Protein AF-A0A7X6FQ88-F1 (afdb_monomer_lite)

Organism: NCBI:txid94626

Sequence (120 aa):
MSERNHPSPVRFLLIPVLGDIKEERFTVARATVVPRAKLLEHVRTFFDEPIERVNVLYGHEYRDMFVGETSSINGRHIRNVRATDIYRNNALSNGWEASESNLPYICGPAVLFPDYQVWK

Radius of gyration: 14.79 Å; chains: 1; bounding box: 40×35×39 Å

Foldseek 3Di:
DDFDWAAPFQWKWKQFLDDDIDIDTDDDPPDRTDTLVNVVVVVCVQFPADWDWDWFQAPNDIWIKIADAAADDPRHQRFSPVVLVRRLCRCVVVVVDPDSVPDDTGRGIMMIRRPDHSPD

Structure (mmCIF, N/CA/C/O backbone):
data_AF-A0A7X6FQ88-F1
#
_entry.id   AF-A0A7X6FQ88-F1
#
loop_
_atom_site.group_PDB
_atom_site.id
_atom_site.type_symbol
_atom_site.label_atom_id
_atom_site.label_alt_id
_atom_site.label_comp_id
_atom_site.label_asym_id
_atom_site.label_entity_id
_atom_site.label_seq_id
_atom_site.pdbx_PDB_ins_code
_atom_site.Cartn_x
_atom_site.Cartn_y
_atom_site.Cartn_z
_atom_site.occupancy
_atom_site.B_iso_or_equiv
_atom_site.auth_seq_id
_atom_site.auth_comp_id
_atom_site.auth_asym_id
_atom_site.auth_atom_id
_atom_site.pdbx_PDB_model_num
ATOM 1 N N . MET A 1 1 ? -4.110 21.292 11.443 1.00 43.47 1 MET A N 1
ATOM 2 C CA . MET A 1 1 ? -4.373 20.206 10.471 1.00 43.47 1 MET A CA 1
ATOM 3 C C . MET A 1 1 ? -5.569 19.420 10.976 1.00 43.47 1 MET A C 1
ATOM 5 O O . MET A 1 1 ? -5.479 18.900 12.076 1.00 43.47 1 MET A O 1
ATOM 9 N N . SER A 1 2 ? -6.683 19.390 10.240 1.00 48.19 2 SER A N 1
ATOM 10 C CA . SER A 1 2 ? -7.889 18.665 10.668 1.00 48.19 2 SER A CA 1
ATOM 11 C C . SER A 1 2 ? -7.597 17.160 10.771 1.00 48.19 2 SER A C 1
ATOM 13 O O . SER A 1 2 ? -6.993 16.584 9.855 1.00 48.19 2 SER A O 1
ATOM 15 N N . GLU A 1 3 ? -7.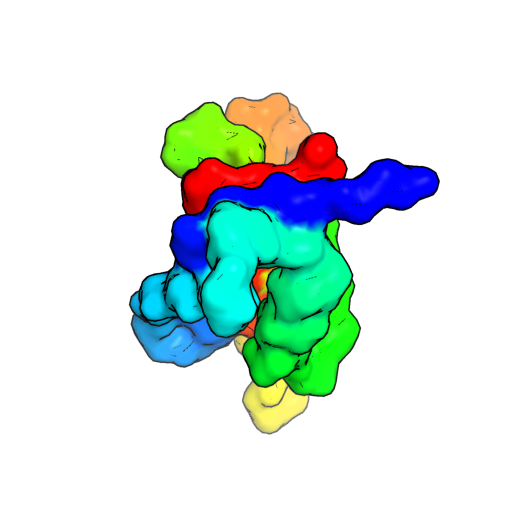962 16.529 11.889 1.00 61.00 3 GLU A N 1
ATOM 16 C CA . GLU A 1 3 ? -7.968 15.070 12.004 1.00 61.00 3 GLU A CA 1
ATOM 17 C C . GLU A 1 3 ? -8.985 14.528 11.000 1.00 61.00 3 GLU A C 1
ATOM 19 O O . GLU A 1 3 ? -10.187 14.759 11.116 1.00 61.00 3 GLU A O 1
ATOM 24 N N . ARG A 1 4 ? -8.497 13.861 9.952 1.00 72.50 4 ARG A N 1
ATOM 25 C CA . ARG A 1 4 ? -9.381 13.221 8.981 1.00 72.50 4 ARG A CA 1
ATOM 26 C C . ARG A 1 4 ? -9.889 11.900 9.527 1.00 72.50 4 ARG A C 1
ATOM 28 O O . ARG A 1 4 ? -9.129 11.122 10.105 1.00 72.50 4 ARG A O 1
ATOM 35 N N . ASN A 1 5 ? -11.173 11.686 9.294 1.00 81.31 5 ASN A N 1
ATOM 36 C CA . ASN A 1 5 ? -11.959 10.569 9.774 1.00 81.31 5 ASN A CA 1
ATOM 37 C C . ASN A 1 5 ? -12.429 9.758 8.563 1.00 81.31 5 ASN A C 1
ATOM 39 O O . ASN A 1 5 ? -12.972 10.326 7.617 1.00 81.31 5 ASN A O 1
ATOM 43 N N . HIS A 1 6 ? -12.202 8.448 8.585 1.00 82.69 6 HIS A N 1
ATOM 44 C CA . HIS A 1 6 ? -12.581 7.532 7.506 1.00 82.69 6 HIS A CA 1
ATOM 45 C C . HIS A 1 6 ? -13.770 6.675 7.939 1.00 82.69 6 HIS A C 1
ATOM 47 O O . HIS A 1 6 ? -13.811 6.290 9.102 1.00 82.69 6 HIS A O 1
ATOM 53 N N . PRO A 1 7 ? -14.737 6.355 7.069 1.00 85.06 7 PRO A N 1
ATOM 54 C CA . PRO A 1 7 ? -15.848 5.488 7.450 1.00 85.06 7 PRO A CA 1
ATOM 55 C C . PRO A 1 7 ? -15.340 4.109 7.896 1.00 85.06 7 PRO A C 1
ATOM 57 O O . PRO A 1 7 ? -14.420 3.542 7.310 1.00 85.06 7 PRO A O 1
ATOM 60 N N . SER A 1 8 ? -15.929 3.593 8.971 1.00 85.81 8 SER A N 1
ATOM 61 C CA . SER A 1 8 ? -15.634 2.266 9.514 1.00 85.81 8 SER A CA 1
ATOM 62 C C . SER A 1 8 ? -16.528 1.209 8.841 1.00 85.81 8 SER A C 1
ATOM 64 O O . SER A 1 8 ? -17.738 1.439 8.762 1.00 85.81 8 SER A O 1
ATOM 66 N N . PRO 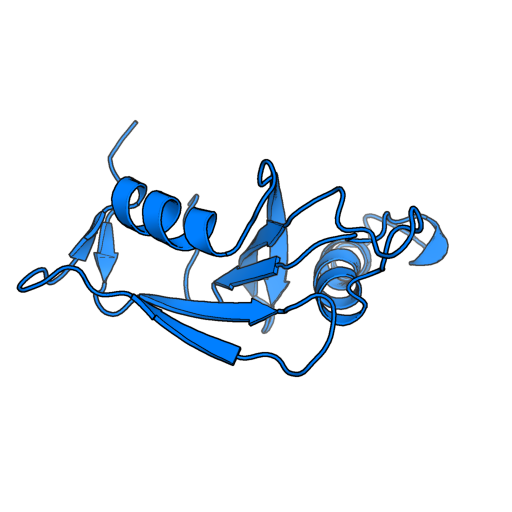A 1 9 ? -16.003 0.049 8.395 1.00 91.69 9 PRO A N 1
ATOM 67 C CA . PRO A 1 9 ? -14.592 -0.346 8.372 1.00 91.69 9 PRO A CA 1
ATOM 68 C C . PRO A 1 9 ? -13.795 0.323 7.244 1.00 91.69 9 PRO A C 1
ATOM 70 O O . PRO A 1 9 ? -14.288 0.487 6.129 1.00 91.69 9 PRO A O 1
ATOM 73 N N . VAL A 1 10 ? -12.513 0.590 7.500 1.00 93.31 10 VAL A N 1
ATOM 74 C CA . VAL A 1 10 ? -11.561 0.980 6.451 1.00 93.31 10 VAL A CA 1
ATOM 75 C C . VAL A 1 10 ? -10.946 -0.281 5.853 1.00 93.31 10 VAL A C 1
ATOM 77 O O . VAL A 1 10 ? -10.292 -1.044 6.565 1.00 93.31 10 VAL A O 1
ATOM 80 N N . ARG A 1 11 ? -11.145 -0.495 4.550 1.00 95.38 11 ARG A N 1
ATOM 81 C CA . ARG A 1 11 ? -10.527 -1.591 3.790 1.00 95.38 11 ARG A CA 1
ATOM 82 C C . ARG A 1 11 ? -9.156 -1.177 3.260 1.00 95.38 11 ARG A C 1
ATOM 84 O O . ARG A 1 11 ? -9.001 -0.063 2.756 1.00 95.38 11 ARG A O 1
ATOM 91 N N . PHE A 1 12 ? -8.189 -2.085 3.325 1.00 96.88 12 PHE A N 1
ATOM 92 C CA . PHE A 1 12 ? -6.892 -1.941 2.664 1.00 96.88 12 PHE A CA 1
ATOM 93 C C . PHE A 1 12 ? -6.355 -3.295 2.192 1.00 96.88 12 PHE A C 1
ATOM 95 O O . PHE A 1 12 ? -6.803 -4.353 2.630 1.00 96.88 12 PHE A O 1
ATOM 102 N N . LEU A 1 13 ? -5.413 -3.248 1.254 1.00 97.69 13 LEU A N 1
ATOM 103 C CA . LEU A 1 13 ? -4.724 -4.414 0.717 1.00 97.69 13 LEU A CA 1
ATOM 104 C C . LEU A 1 13 ? -3.303 -4.442 1.273 1.00 97.69 13 LEU A C 1
ATOM 106 O O . LEU A 1 13 ? -2.518 -3.535 0.997 1.00 97.69 13 LEU A O 1
ATOM 110 N N . LEU A 1 14 ? -2.978 -5.482 2.035 1.00 97.38 14 LEU A N 1
ATOM 111 C CA . LEU A 1 14 ? -1.616 -5.792 2.443 1.00 97.38 14 LEU A CA 1
ATOM 112 C C . LEU A 1 14 ? -0.939 -6.576 1.319 1.00 97.38 14 LEU A C 1
ATOM 114 O O . LEU A 1 14 ? -1.344 -7.684 0.968 1.00 97.38 14 LEU A O 1
ATOM 118 N N . ILE A 1 15 ? 0.107 -5.989 0.759 1.00 96.88 15 ILE A N 1
ATOM 119 C CA . ILE A 1 15 ? 0.914 -6.543 -0.319 1.00 96.88 15 ILE A CA 1
ATOM 120 C C . ILE A 1 15 ? 2.247 -6.957 0.309 1.00 96.88 15 ILE A C 1
ATOM 122 O O . ILE A 1 15 ? 3.160 -6.131 0.394 1.00 96.88 15 ILE A O 1
ATOM 126 N N . PRO A 1 16 ? 2.378 -8.199 0.805 1.00 93.88 16 PRO A N 1
ATOM 127 C CA . PRO A 1 16 ? 3.635 -8.643 1.382 1.00 93.88 16 PRO A CA 1
ATOM 128 C C . PRO A 1 16 ? 4.707 -8.737 0.294 1.00 93.88 16 PRO A C 1
ATOM 130 O O . PRO A 1 16 ? 4.405 -8.894 -0.890 1.00 93.88 16 PRO A O 1
ATOM 133 N N . VAL A 1 17 ? 5.973 -8.689 0.707 1.00 91.75 17 VAL A N 1
ATOM 134 C CA . VAL A 1 17 ? 7.112 -8.869 -0.204 1.00 91.75 17 VAL A CA 1
ATOM 135 C C . VAL A 1 17 ? 7.051 -10.232 -0.907 1.00 91.75 17 VAL A C 1
ATOM 137 O O . VAL A 1 17 ? 7.325 -10.330 -2.100 1.00 91.75 17 VAL A O 1
ATOM 140 N N . LEU A 1 18 ? 6.662 -11.277 -0.167 1.00 89.31 18 LEU A N 1
ATOM 141 C CA . LEU A 1 18 ? 6.467 -12.644 -0.649 1.00 89.31 18 LEU A CA 1
ATOM 142 C C . LEU A 1 18 ? 5.112 -13.184 -0.173 1.00 89.31 18 LEU A C 1
ATOM 144 O O . LEU A 1 18 ? 4.674 -12.887 0.937 1.00 89.31 18 LEU A O 1
ATOM 148 N N . GLY A 1 19 ? 4.482 -14.027 -0.991 1.00 90.75 19 GLY A N 1
ATOM 149 C CA . GLY A 1 19 ? 3.146 -14.577 -0.730 1.00 90.75 19 GLY A CA 1
ATOM 150 C C . GLY A 1 19 ? 2.044 -13.771 -1.410 1.00 90.75 19 GLY A C 1
ATOM 151 O O . GLY A 1 19 ? 2.327 -12.946 -2.274 1.00 90.75 19 GLY A O 1
ATOM 152 N N . ASP A 1 20 ? 0.788 -14.028 -1.063 1.00 95.38 20 ASP A N 1
ATOM 153 C CA . ASP A 1 20 ? -0.368 -13.419 -1.730 1.00 95.38 20 ASP A CA 1
ATOM 154 C C . ASP A 1 20 ? -0.804 -12.100 -1.094 1.00 95.38 20 ASP A C 1
ATOM 156 O O . ASP A 1 20 ? -0.584 -11.858 0.095 1.00 95.38 20 ASP A O 1
ATOM 160 N N . ILE A 1 21 ? -1.440 -11.248 -1.905 1.00 96.62 21 ILE A N 1
ATOM 161 C CA . ILE A 1 21 ? -2.102 -10.037 -1.412 1.00 96.62 21 ILE A CA 1
ATOM 162 C C . ILE A 1 21 ? -3.211 -10.461 -0.453 1.00 96.62 21 ILE A C 1
ATOM 164 O O . ILE A 1 21 ? -4.030 -11.320 -0.780 1.00 96.62 21 ILE A O 1
ATOM 168 N N . LYS A 1 22 ? -3.251 -9.825 0.715 1.00 97.44 22 LYS A N 1
ATOM 169 C CA . LYS A 1 22 ? -4.290 -10.038 1.719 1.00 97.44 22 LYS A CA 1
ATOM 170 C C . LYS A 1 22 ? -5.175 -8.811 1.799 1.00 97.44 22 LYS A C 1
ATOM 172 O O . LYS A 1 22 ? -4.689 -7.683 1.819 1.00 97.44 22 LYS A O 1
ATOM 177 N N . GLU A 1 23 ? -6.477 -9.037 1.846 1.00 97.44 23 GLU A N 1
ATOM 178 C CA . GLU A 1 23 ? -7.421 -7.982 2.181 1.00 97.44 23 GLU A CA 1
ATOM 179 C C . GLU A 1 23 ? -7.573 -7.903 3.697 1.00 97.44 23 GLU A C 1
ATOM 181 O O . GLU A 1 23 ? -7.833 -8.909 4.353 1.00 97.44 23 GLU A O 1
ATOM 186 N N . GLU A 1 24 ? -7.456 -6.694 4.228 1.00 96.44 24 GLU A N 1
ATOM 187 C CA . GLU A 1 24 ? -7.593 -6.395 5.646 1.00 96.44 24 GLU A CA 1
ATOM 188 C C . GLU A 1 24 ? -8.662 -5.317 5.850 1.00 96.44 24 GLU A C 1
ATOM 190 O O . GLU A 1 24 ? -8.945 -4.484 4.975 1.00 96.44 24 GLU A O 1
ATOM 195 N N . ARG A 1 25 ? -9.284 -5.333 7.030 1.00 94.94 25 ARG A N 1
ATOM 196 C CA . ARG A 1 25 ? -10.283 -4.340 7.432 1.00 94.94 25 ARG A CA 1
ATOM 197 C C . ARG A 1 25 ? -9.998 -3.868 8.843 1.00 94.94 25 ARG A C 1
ATOM 199 O O . ARG A 1 25 ? -9.908 -4.678 9.760 1.00 94.94 25 ARG A O 1
ATOM 206 N N . PHE A 1 26 ? -9.938 -2.555 9.024 1.00 93.94 26 PHE A N 1
ATOM 207 C CA . PHE A 1 26 ? -9.729 -1.950 10.332 1.00 93.94 26 PHE A CA 1
ATOM 208 C C . PHE A 1 26 ? -10.954 -1.166 10.794 1.00 93.94 26 PHE A C 1
ATOM 210 O O . PHE A 1 26 ? -11.522 -0.349 10.065 1.00 93.94 26 PHE A O 1
ATOM 217 N N . THR A 1 27 ? -11.341 -1.412 12.042 1.00 92.25 27 THR A N 1
ATOM 218 C CA . THR A 1 27 ? -12.455 -0.757 12.731 1.00 92.25 27 THR A CA 1
ATOM 219 C C . THR A 1 27 ? -11.997 -0.293 14.101 1.00 92.25 27 THR A C 1
ATOM 221 O O . THR A 1 27 ? -11.293 -1.026 14.795 1.00 92.25 27 THR A O 1
ATOM 224 N N . VAL A 1 28 ? -12.482 0.862 14.548 1.00 87.50 28 VAL A N 1
ATOM 225 C CA . VAL A 1 28 ? -12.406 1.251 15.961 1.00 87.50 28 VAL A CA 1
ATOM 226 C C . VAL A 1 28 ? -13.740 0.900 16.616 1.00 87.50 28 VAL A C 1
ATOM 228 O O . VAL A 1 28 ? -14.802 1.220 16.078 1.00 87.50 28 VAL A O 1
ATOM 231 N N . ALA A 1 29 ? -13.699 0.194 17.749 1.00 83.50 29 ALA A N 1
ATOM 232 C CA . ALA A 1 29 ? -14.895 -0.328 18.404 1.00 83.50 29 ALA A CA 1
ATOM 233 C C . ALA A 1 29 ? -15.929 0.778 18.660 1.00 83.50 29 ALA A C 1
ATOM 235 O O . ALA A 1 29 ? -15.613 1.808 19.252 1.00 83.50 29 ALA A O 1
ATOM 236 N N . ARG A 1 30 ? -17.176 0.535 18.229 1.00 78.50 30 ARG A N 1
ATOM 237 C CA . ARG A 1 30 ? -18.319 1.463 18.353 1.00 78.50 30 ARG A CA 1
ATOM 238 C C . ARG A 1 30 ? -18.135 2.809 17.638 1.00 78.50 30 ARG A C 1
ATOM 240 O O . ARG A 1 30 ? -18.944 3.708 17.845 1.00 78.50 30 ARG A O 1
ATOM 247 N N . ALA A 1 31 ? -17.118 2.950 16.788 1.00 81.25 31 ALA A N 1
ATOM 248 C CA . ALA A 1 31 ? -16.897 4.158 16.013 1.00 81.25 31 ALA A CA 1
ATOM 249 C C . ALA A 1 31 ? -17.440 3.991 14.588 1.00 81.25 31 ALA A C 1
ATOM 251 O O . ALA A 1 31 ? -17.114 3.034 13.884 1.00 81.25 31 ALA A O 1
ATOM 252 N N . THR A 1 32 ? -18.247 4.956 14.153 1.00 84.94 32 THR A N 1
ATOM 253 C CA . THR A 1 32 ? -18.681 5.094 12.753 1.00 84.94 32 THR A CA 1
ATOM 254 C C . THR A 1 32 ? -17.565 5.637 11.864 1.00 84.94 32 THR A C 1
ATOM 256 O O . THR A 1 32 ? -17.598 5.465 10.647 1.00 84.94 32 THR A O 1
ATOM 259 N N . VAL A 1 33 ? -16.555 6.253 12.482 1.00 88.31 33 VAL A N 1
ATOM 260 C CA . VAL A 1 33 ? -15.372 6.783 11.821 1.00 88.31 33 VAL A CA 1
ATOM 261 C C . VAL A 1 33 ? -14.084 6.330 12.503 1.00 88.31 33 VAL A C 1
ATOM 263 O O . VAL A 1 33 ? -14.000 6.240 13.724 1.00 88.31 33 VAL A O 1
ATOM 266 N N . VAL A 1 34 ? -13.060 6.077 11.701 1.00 88.50 34 VAL A N 1
ATOM 267 C CA . VAL A 1 34 ? -11.705 5.745 12.117 1.00 88.50 34 VAL A CA 1
ATOM 268 C C . VAL A 1 34 ? -10.834 6.998 11.995 1.00 88.50 34 VAL A C 1
ATOM 270 O O . VAL A 1 34 ? -10.655 7.501 10.880 1.00 88.50 34 VAL A O 1
ATOM 273 N N . PRO A 1 35 ? -10.252 7.496 13.101 1.00 90.00 35 PRO A N 1
ATOM 274 C CA . PRO A 1 35 ? -9.285 8.584 13.041 1.00 90.00 35 PRO A CA 1
ATOM 275 C C . PRO A 1 35 ? -8.044 8.172 12.248 1.00 90.00 35 PRO A C 1
ATOM 277 O O . PRO A 1 35 ? -7.487 7.094 12.482 1.00 90.00 35 PRO A O 1
ATOM 280 N N . ARG A 1 36 ? -7.543 9.051 11.369 1.00 90.06 36 ARG A N 1
ATOM 281 C CA . ARG A 1 36 ? -6.315 8.807 10.588 1.00 90.06 36 ARG A CA 1
ATOM 282 C C . ARG A 1 36 ? -5.145 8.363 11.467 1.00 90.06 36 ARG A C 1
ATOM 284 O O . ARG A 1 36 ? -4.419 7.457 11.085 1.00 90.06 36 ARG A O 1
ATOM 291 N N . ALA A 1 37 ? -4.969 8.962 12.646 1.00 90.38 37 ALA A N 1
ATOM 292 C CA . ALA A 1 37 ? -3.887 8.594 13.561 1.00 90.38 37 ALA A CA 1
ATOM 293 C C . ALA A 1 37 ? -3.960 7.119 13.991 1.00 90.38 37 ALA A C 1
ATOM 295 O O . ALA A 1 37 ? -2.944 6.432 13.964 1.00 90.38 37 ALA A O 1
ATOM 296 N N . LYS A 1 38 ? -5.162 6.618 14.306 1.00 92.38 38 LYS A N 1
ATOM 297 C CA . LYS A 1 38 ? -5.388 5.212 14.669 1.00 92.38 38 LYS A CA 1
ATOM 298 C C . LYS A 1 38 ? -5.235 4.272 13.485 1.00 92.38 38 LYS A C 1
ATOM 300 O O . LYS A 1 38 ? -4.658 3.202 13.639 1.00 92.38 38 LYS A O 1
ATOM 305 N N . LEU A 1 39 ? -5.691 4.689 12.305 1.00 92.50 39 LEU A N 1
ATOM 306 C CA . LEU A 1 39 ? -5.449 3.934 11.081 1.00 92.50 39 LEU A CA 1
ATOM 307 C C . LEU A 1 39 ? -3.945 3.793 10.809 1.00 92.50 39 LEU A C 1
ATOM 309 O O . LEU A 1 39 ? -3.482 2.691 10.556 1.00 92.50 39 LEU A O 1
ATOM 313 N N . LEU A 1 40 ? -3.174 4.878 10.911 1.00 92.69 40 LEU A N 1
ATOM 314 C CA . LEU A 1 40 ? -1.726 4.849 10.684 1.00 92.69 40 LEU A CA 1
ATOM 315 C C . LEU A 1 40 ? -0.966 4.089 11.774 1.00 92.69 40 LEU A C 1
ATOM 317 O O . LEU A 1 40 ? 0.020 3.430 11.465 1.00 92.69 40 LEU A O 1
ATOM 321 N N . GLU A 1 41 ? -1.413 4.157 13.031 1.00 94.12 41 GLU A N 1
ATOM 322 C CA . GLU A 1 41 ? -0.893 3.318 14.118 1.00 94.12 41 GLU A CA 1
ATOM 323 C C . GLU A 1 41 ? -1.062 1.832 13.783 1.00 94.12 41 GLU A C 1
ATOM 325 O O . GLU A 1 41 ? -0.106 1.074 13.902 1.00 94.12 41 GLU A O 1
ATOM 330 N N . HIS A 1 42 ? -2.236 1.438 13.279 1.00 94.62 42 HIS A N 1
ATOM 331 C CA . HIS A 1 42 ? -2.486 0.068 12.842 1.00 94.62 42 HIS A CA 1
ATOM 332 C C . HIS A 1 42 ? -1.689 -0.311 11.586 1.00 94.62 42 HIS A C 1
ATOM 334 O O . HIS A 1 42 ? -1.056 -1.355 11.562 1.00 94.62 42 HIS A O 1
ATOM 340 N N . VAL A 1 43 ? -1.645 0.541 10.557 1.00 94.50 43 VAL A N 1
ATOM 341 C CA . VAL A 1 43 ? -0.864 0.278 9.333 1.00 94.50 43 VAL A CA 1
ATOM 342 C C . VAL A 1 43 ? 0.603 0.022 9.666 1.00 94.50 43 VAL A C 1
ATOM 344 O O . VAL A 1 43 ? 1.191 -0.911 9.132 1.00 94.50 43 VAL A O 1
ATOM 347 N N . ARG A 1 44 ? 1.185 0.798 10.587 1.00 94.81 44 ARG A N 1
ATOM 348 C CA . ARG A 1 44 ? 2.579 0.625 11.017 1.00 94.81 44 ARG A CA 1
ATOM 349 C C . ARG A 1 44 ? 2.871 -0.746 11.620 1.00 94.81 44 ARG A C 1
ATOM 351 O O . ARG A 1 44 ? 4.022 -1.149 11.580 1.00 94.81 44 ARG A O 1
ATOM 358 N N . THR A 1 45 ? 1.883 -1.491 12.123 1.00 94.62 45 THR A N 1
ATOM 359 C CA . THR A 1 45 ? 2.139 -2.837 12.669 1.00 94.62 45 THR A CA 1
ATOM 360 C C . THR A 1 45 ? 2.505 -3.865 11.598 1.00 94.62 45 THR A C 1
ATOM 362 O O . THR A 1 45 ? 2.951 -4.955 11.941 1.00 94.62 45 THR A O 1
ATOM 365 N N . PHE A 1 46 ? 2.311 -3.548 10.313 1.00 92.88 46 PHE A N 1
ATOM 366 C CA . PHE A 1 46 ? 2.699 -4.411 9.190 1.00 92.88 46 PHE A CA 1
ATOM 367 C C . PHE A 1 46 ? 4.129 -4.174 8.689 1.00 92.88 46 PHE A C 1
ATOM 369 O O . PHE A 1 46 ? 4.553 -4.843 7.749 1.00 92.88 46 PHE A O 1
ATOM 376 N N . PHE A 1 47 ? 4.851 -3.228 9.289 1.00 91.25 47 PHE A N 1
ATOM 377 C CA . PHE A 1 47 ? 6.191 -2.831 8.879 1.00 91.25 47 PHE A CA 1
ATOM 378 C C . PHE A 1 47 ? 7.117 -2.910 10.093 1.00 91.25 47 PHE A C 1
ATOM 380 O O . PHE A 1 47 ? 6.768 -2.474 11.189 1.00 91.25 47 PHE A O 1
ATOM 387 N N . ASP A 1 48 ? 8.307 -3.454 9.895 1.00 87.94 48 ASP A N 1
ATOM 388 C CA . ASP A 1 48 ? 9.415 -3.460 10.855 1.00 87.94 48 ASP A CA 1
ATOM 389 C C . ASP A 1 48 ? 10.378 -2.277 10.632 1.00 87.94 48 ASP A C 1
ATOM 391 O O . ASP A 1 48 ? 11.444 -2.189 11.241 1.00 87.94 48 ASP A O 1
ATOM 395 N N . GLU A 1 49 ? 9.968 -1.335 9.784 1.00 83.56 49 GLU A N 1
ATOM 396 C CA . GLU A 1 49 ? 10.765 -0.240 9.252 1.00 83.56 49 GLU A CA 1
ATOM 397 C C . GLU A 1 49 ? 9.947 1.061 9.139 1.00 83.56 49 GLU A C 1
ATOM 399 O O . GLU A 1 49 ? 8.710 1.034 9.206 1.00 83.56 49 GLU A O 1
ATOM 404 N N . PRO A 1 50 ? 10.604 2.229 8.986 1.00 87.62 50 PRO A N 1
ATOM 405 C CA . PRO A 1 50 ? 9.909 3.457 8.625 1.00 87.62 50 PRO A CA 1
ATOM 406 C C . PRO A 1 50 ? 9.091 3.273 7.344 1.00 87.62 50 PRO A C 1
ATOM 408 O O . PRO A 1 50 ? 9.529 2.615 6.405 1.00 87.62 50 PRO A O 1
ATOM 411 N N . ILE A 1 51 ? 7.906 3.882 7.317 1.00 91.56 51 ILE A N 1
ATOM 412 C CA . ILE A 1 51 ? 7.009 3.821 6.162 1.00 91.56 51 ILE A CA 1
ATOM 413 C C . ILE A 1 51 ? 7.019 5.142 5.401 1.00 91.56 51 ILE A C 1
ATOM 415 O O . ILE A 1 51 ? 6.889 6.212 6.004 1.00 91.56 51 ILE A O 1
ATOM 419 N N . GLU A 1 52 ? 7.084 5.060 4.078 1.00 92.06 52 GLU A N 1
ATOM 420 C CA . GLU A 1 52 ? 6.852 6.186 3.177 1.00 92.06 52 GLU A CA 1
ATOM 421 C C . GLU A 1 52 ? 5.422 6.124 2.629 1.00 92.06 52 GLU A C 1
ATOM 423 O O . GLU A 1 52 ? 4.855 5.049 2.429 1.00 92.06 52 GLU A O 1
ATOM 428 N N . ARG A 1 53 ? 4.816 7.286 2.378 1.00 93.19 53 ARG A N 1
ATOM 429 C CA . ARG A 1 53 ? 3.550 7.393 1.649 1.00 93.19 53 ARG A CA 1
ATOM 430 C C . ARG A 1 53 ? 3.823 7.809 0.210 1.00 93.19 53 ARG A C 1
ATOM 432 O O . ARG A 1 53 ? 4.295 8.920 -0.023 1.00 93.19 53 ARG A O 1
ATOM 439 N N . VAL A 1 54 ? 3.370 7.000 -0.739 1.00 92.06 54 VAL A N 1
ATOM 440 C CA . VAL A 1 54 ? 3.432 7.292 -2.173 1.00 92.06 54 VAL A CA 1
ATOM 441 C C . VAL A 1 54 ? 2.030 7.434 -2.773 1.00 92.06 54 VAL A C 1
ATOM 443 O O . VAL A 1 54 ? 1.078 6.765 -2.363 1.00 92.06 54 VAL A O 1
ATOM 446 N N . ASN A 1 55 ? 1.895 8.326 -3.758 1.00 91.50 55 ASN A N 1
ATOM 447 C CA . ASN A 1 55 ? 0.683 8.430 -4.571 1.00 91.50 55 ASN A CA 1
ATOM 448 C C . ASN A 1 55 ? 0.749 7.392 -5.694 1.00 91.50 55 ASN A C 1
ATOM 450 O O . ASN A 1 55 ? 1.747 7.335 -6.415 1.00 91.50 55 ASN A O 1
ATOM 454 N N . VAL A 1 56 ? -0.323 6.625 -5.881 1.00 93.62 56 VAL A N 1
ATOM 455 C CA . VAL A 1 56 ? -0.424 5.624 -6.951 1.00 93.62 56 VAL A CA 1
ATOM 456 C C . VAL A 1 56 ? -1.732 5.756 -7.720 1.00 93.62 56 VAL A C 1
ATOM 458 O O . VAL A 1 56 ? -2.688 6.356 -7.228 1.00 93.62 56 VAL A O 1
ATOM 461 N N . LEU A 1 57 ? -1.778 5.173 -8.916 1.00 91.62 57 LEU A N 1
ATOM 462 C CA . LEU A 1 57 ? -2.987 5.064 -9.723 1.00 91.62 57 LEU A CA 1
ATOM 463 C C . LEU A 1 57 ? -3.519 3.634 -9.607 1.00 91.62 57 LEU A C 1
ATOM 465 O O . LEU A 1 57 ? -2.884 2.694 -10.086 1.00 91.62 57 LEU A O 1
ATOM 469 N N . TYR A 1 58 ? -4.678 3.471 -8.973 1.00 91.75 58 TYR A N 1
ATOM 470 C CA . TYR A 1 58 ? -5.310 2.171 -8.763 1.00 91.75 58 TYR A CA 1
ATOM 471 C C . TYR A 1 58 ? -6.790 2.241 -9.135 1.00 91.75 58 TYR A C 1
ATOM 473 O O . TYR A 1 58 ? -7.515 3.106 -8.649 1.00 91.75 58 TYR A O 1
ATOM 481 N N . GLY A 1 59 ? -7.240 1.356 -10.031 1.00 87.62 59 GLY A N 1
ATOM 482 C CA . GLY A 1 59 ? -8.613 1.396 -10.549 1.00 87.62 59 GLY A CA 1
ATOM 483 C C . GLY A 1 59 ? -8.966 2.721 -11.239 1.00 87.62 59 GLY A C 1
ATOM 484 O O . GLY A 1 59 ? -10.087 3.192 -11.099 1.00 87.62 59 GLY A O 1
ATOM 485 N N . HIS A 1 60 ? -8.004 3.334 -11.942 1.00 87.31 60 HIS A N 1
ATOM 486 C CA . HIS A 1 60 ? -8.108 4.656 -12.588 1.00 87.31 60 HIS A CA 1
ATOM 487 C C . HIS A 1 60 ? -8.270 5.861 -11.647 1.00 87.31 60 HIS A C 1
ATOM 489 O O . HIS A 1 60 ? -8.420 6.983 -12.126 1.00 87.31 60 HIS A O 1
ATOM 495 N N . GLU A 1 61 ? -8.170 5.674 -10.330 1.00 90.50 61 GLU A N 1
ATOM 496 C CA . GLU A 1 61 ? -8.202 6.773 -9.367 1.00 90.50 61 GLU A CA 1
ATOM 497 C C . GLU A 1 61 ? -6.889 6.890 -8.590 1.00 90.50 61 GLU A C 1
ATOM 499 O O . GLU A 1 61 ? -6.193 5.903 -8.334 1.00 90.50 61 GLU A O 1
ATOM 504 N N . TYR A 1 62 ? -6.549 8.116 -8.187 1.00 91.62 62 TYR A N 1
ATOM 505 C CA . TYR A 1 62 ? -5.417 8.343 -7.296 1.00 91.62 62 TYR A CA 1
ATOM 506 C C . TYR A 1 62 ? -5.716 7.788 -5.907 1.00 91.62 62 TYR A C 1
ATOM 508 O O . TYR A 1 62 ? -6.734 8.124 -5.291 1.00 91.62 62 TYR A O 1
ATOM 516 N N . ARG A 1 63 ? -4.790 6.979 -5.397 1.00 94.62 63 ARG A N 1
ATOM 517 C CA . ARG A 1 63 ? -4.853 6.327 -4.089 1.00 94.62 63 ARG A CA 1
ATOM 518 C C . ARG A 1 63 ? -3.554 6.507 -3.319 1.00 94.62 63 ARG A C 1
ATOM 520 O O . ARG A 1 63 ? -2.511 6.819 -3.894 1.00 94.62 63 ARG A O 1
ATOM 527 N N . ASP A 1 64 ? -3.650 6.315 -2.009 1.00 95.12 64 ASP A N 1
ATOM 528 C CA . ASP A 1 64 ? -2.489 6.268 -1.128 1.00 95.12 64 ASP A CA 1
ATOM 529 C C . ASP A 1 64 ? -2.007 4.824 -0.989 1.00 95.12 64 ASP A C 1
ATOM 531 O O . ASP A 1 64 ? -2.793 3.913 -0.704 1.00 95.12 64 ASP A O 1
ATOM 535 N N . MET A 1 65 ? -0.700 4.638 -1.143 1.00 96.31 65 MET A N 1
ATOM 536 C CA . MET A 1 65 ? -0.010 3.408 -0.785 1.00 96.31 65 MET A CA 1
ATOM 537 C C . MET A 1 65 ? 1.117 3.743 0.191 1.00 96.31 65 MET A C 1
ATOM 539 O O . MET A 1 65 ? 1.858 4.701 -0.015 1.00 96.31 65 MET A O 1
ATOM 543 N N . PHE A 1 66 ? 1.228 2.972 1.267 1.00 95.88 66 PHE A N 1
ATOM 544 C CA . PHE A 1 66 ? 2.340 3.051 2.208 1.00 95.88 66 PHE A CA 1
ATOM 545 C C . PHE A 1 66 ? 3.315 1.927 1.913 1.00 95.88 66 PHE A C 1
ATOM 547 O O . PHE A 1 66 ? 2.877 0.800 1.689 1.00 95.88 66 PHE A O 1
ATOM 554 N N . VAL A 1 67 ? 4.607 2.223 1.895 1.00 94.88 67 VAL A N 1
ATOM 555 C CA . VAL A 1 67 ? 5.657 1.283 1.496 1.00 94.88 67 VAL A CA 1
ATOM 556 C C . VAL A 1 67 ? 6.766 1.247 2.538 1.00 94.88 67 VAL A C 1
ATOM 558 O O . VAL A 1 67 ? 7.076 2.267 3.152 1.00 94.88 67 VAL A O 1
ATOM 561 N N . GLY A 1 68 ? 7.334 0.061 2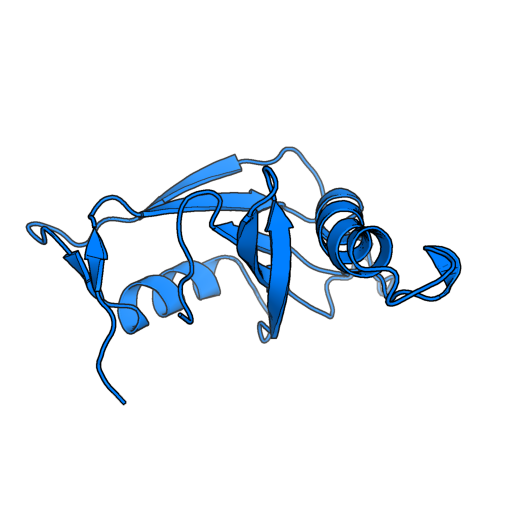.737 1.00 90.25 68 GLY A N 1
ATOM 562 C CA . GLY A 1 68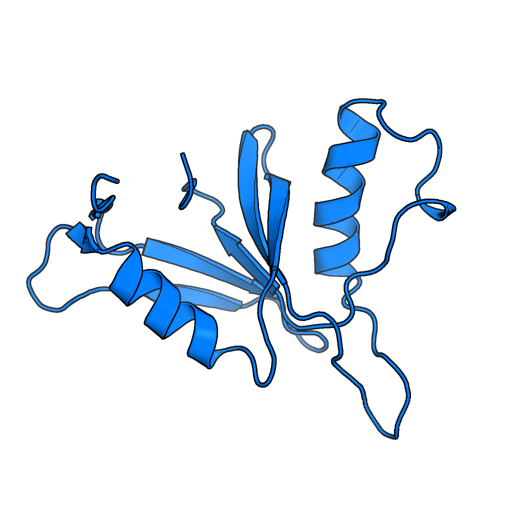 ? 8.630 -0.117 3.381 1.00 90.25 68 GLY A CA 1
ATOM 563 C C . GLY A 1 68 ? 9.761 -0.003 2.352 1.00 90.25 68 GLY A C 1
ATOM 564 O O . GLY A 1 68 ? 9.539 -0.249 1.160 1.00 90.25 68 GLY A O 1
ATOM 565 N N . GLU A 1 69 ? 10.959 0.387 2.787 1.00 73.88 69 GLU A N 1
ATOM 566 C CA . GLU A 1 69 ? 12.069 0.751 1.890 1.00 73.88 69 GLU A CA 1
ATOM 567 C C . GLU A 1 69 ? 13.257 -0.230 1.916 1.00 73.88 69 GLU A C 1
ATOM 569 O O . GLU A 1 69 ? 14.072 -0.234 0.990 1.00 73.88 69 GLU A O 1
ATOM 574 N N . THR A 1 70 ? 13.386 -1.063 2.949 1.00 74.00 70 THR A N 1
ATOM 575 C CA . THR A 1 70 ? 14.629 -1.771 3.300 1.00 74.00 70 THR A CA 1
ATOM 576 C C . THR A 1 70 ? 14.479 -3.273 3.547 1.00 74.00 70 THR A C 1
ATOM 578 O O . THR A 1 70 ? 15.433 -3.924 3.987 1.00 74.00 70 THR A O 1
ATOM 581 N N . SER A 1 71 ? 13.338 -3.879 3.213 1.00 71.00 71 SER A N 1
ATOM 582 C CA . SER A 1 71 ? 13.149 -5.318 3.413 1.00 71.00 71 SER A CA 1
ATOM 583 C C . SER A 1 71 ? 14.211 -6.140 2.677 1.00 71.00 71 SER A C 1
ATOM 585 O O . SER A 1 71 ? 14.391 -6.051 1.455 1.00 71.00 71 SER A O 1
ATOM 587 N N . SER A 1 72 ? 14.902 -6.997 3.431 1.00 75.19 72 SER A N 1
ATOM 588 C CA . SER A 1 72 ? 15.977 -7.846 2.925 1.00 75.19 72 SER A CA 1
ATOM 589 C C . SER A 1 72 ? 15.933 -9.255 3.521 1.00 75.19 72 SER A C 1
ATOM 591 O O . SER A 1 72 ? 15.558 -9.449 4.672 1.00 75.19 72 SER A O 1
ATOM 593 N N . ILE A 1 73 ? 16.336 -10.260 2.739 1.00 67.00 73 ILE A N 1
ATOM 594 C CA . ILE A 1 73 ? 16.623 -11.617 3.237 1.00 67.00 73 ILE A CA 1
ATOM 595 C C . ILE A 1 73 ? 18.084 -11.916 2.931 1.00 67.00 73 ILE A C 1
ATOM 597 O O . ILE A 1 73 ? 18.538 -11.747 1.797 1.00 67.00 73 ILE A O 1
ATOM 601 N N . ASN A 1 74 ? 18.828 -12.358 3.947 1.00 71.81 74 ASN A N 1
ATOM 602 C CA . ASN A 1 74 ? 20.261 -12.653 3.847 1.00 71.81 74 ASN A CA 1
ATOM 603 C C . ASN A 1 74 ? 21.075 -11.482 3.255 1.00 71.81 74 ASN A C 1
ATOM 605 O O . ASN A 1 74 ? 21.954 -11.686 2.418 1.00 71.81 74 ASN A O 1
ATOM 609 N N . GLY A 1 75 ? 20.739 -10.244 3.641 1.00 71.06 75 GLY A N 1
ATOM 610 C CA . GLY A 1 75 ? 21.423 -9.028 3.185 1.00 71.06 75 GLY A CA 1
ATOM 611 C C . GLY A 1 75 ? 21.121 -8.609 1.741 1.00 71.06 75 GLY A C 1
ATOM 612 O O . GLY A 1 75 ? 21.745 -7.681 1.236 1.00 71.06 75 GLY A O 1
ATOM 613 N N . ARG A 1 76 ? 20.177 -9.269 1.056 1.00 75.81 76 ARG A N 1
ATOM 614 C CA . ARG A 1 76 ? 19.717 -8.877 -0.283 1.00 75.81 76 ARG A CA 1
ATOM 615 C C . ARG A 1 76 ? 18.340 -8.246 -0.197 1.00 75.81 76 ARG A C 1
ATOM 617 O O . ARG A 1 76 ? 17.425 -8.868 0.337 1.00 75.81 76 ARG A O 1
ATOM 624 N N . HIS A 1 77 ? 18.190 -7.049 -0.759 1.00 81.81 77 HIS A N 1
ATOM 625 C CA . HIS A 1 77 ? 16.886 -6.401 -0.871 1.00 81.81 77 HIS A CA 1
ATOM 626 C C . HIS A 1 77 ? 15.952 -7.271 -1.702 1.00 81.81 77 HIS A C 1
ATOM 628 O O . HIS A 1 77 ? 16.310 -7.700 -2.806 1.00 81.81 77 HIS A O 1
ATOM 634 N N . ILE A 1 78 ? 14.758 -7.523 -1.178 1.00 85.25 78 ILE A N 1
ATOM 635 C CA . ILE A 1 78 ? 13.746 -8.257 -1.923 1.00 85.25 78 ILE A CA 1
ATOM 636 C C . ILE A 1 78 ? 12.742 -7.267 -2.468 1.00 85.25 78 ILE A C 1
ATOM 638 O O . ILE A 1 78 ? 12.123 -6.497 -1.739 1.00 85.25 78 ILE A O 1
ATOM 642 N N . ARG A 1 79 ? 12.572 -7.327 -3.783 1.00 90.38 79 ARG A N 1
ATOM 643 C CA . ARG A 1 79 ? 11.638 -6.477 -4.503 1.00 90.38 79 ARG A CA 1
ATOM 644 C C . ARG A 1 79 ? 10.223 -6.991 -4.300 1.00 90.38 79 ARG A C 1
ATOM 646 O O . ARG A 1 79 ? 9.929 -8.146 -4.603 1.00 90.38 79 ARG A O 1
ATOM 653 N N . ASN A 1 80 ? 9.338 -6.102 -3.881 1.00 93.50 80 ASN A N 1
ATOM 654 C CA . ASN A 1 80 ? 7.907 -6.322 -3.943 1.00 93.50 80 ASN A CA 1
ATOM 655 C C . ASN A 1 80 ? 7.433 -5.971 -5.355 1.00 93.50 80 ASN A C 1
ATOM 657 O O . ASN A 1 80 ? 7.159 -4.809 -5.665 1.00 93.50 80 ASN A O 1
ATOM 661 N N . VAL A 1 81 ? 7.400 -6.981 -6.228 1.00 94.06 81 VAL A N 1
ATOM 662 C CA . VAL A 1 81 ? 7.059 -6.811 -7.650 1.00 94.06 81 VAL A CA 1
ATOM 663 C C . VAL A 1 81 ? 5.682 -6.164 -7.796 1.00 94.06 81 VAL A C 1
ATOM 665 O O . VAL A 1 81 ? 5.557 -5.147 -8.462 1.00 94.06 81 VAL A O 1
ATOM 668 N N . ARG A 1 82 ? 4.676 -6.648 -7.057 1.00 94.94 82 ARG A N 1
ATOM 669 C CA . ARG A 1 82 ? 3.299 -6.141 -7.168 1.00 94.94 82 ARG A CA 1
ATOM 670 C C . ARG A 1 82 ? 3.164 -4.685 -6.716 1.00 94.94 82 ARG A C 1
ATOM 672 O O . ARG A 1 82 ? 2.507 -3.899 -7.389 1.00 94.94 82 ARG A O 1
ATOM 679 N N . ALA A 1 83 ? 3.785 -4.311 -5.595 1.00 94.81 83 ALA A N 1
ATOM 680 C CA . ALA A 1 83 ? 3.782 -2.915 -5.150 1.00 94.81 83 ALA A CA 1
ATOM 681 C C . ALA A 1 83 ? 4.553 -2.011 -6.122 1.00 94.81 83 ALA A C 1
ATOM 683 O O . ALA A 1 83 ? 4.127 -0.890 -6.393 1.00 94.81 83 ALA A O 1
ATOM 684 N N . THR A 1 84 ? 5.659 -2.513 -6.682 1.00 94.31 84 THR A N 1
ATOM 685 C CA . THR A 1 84 ? 6.437 -1.793 -7.696 1.00 94.31 84 THR A CA 1
ATOM 686 C C . THR A 1 84 ? 5.607 -1.538 -8.950 1.00 94.31 84 THR A C 1
ATOM 688 O O . THR A 1 84 ? 5.587 -0.408 -9.427 1.00 94.31 84 THR A O 1
ATOM 691 N N . ASP A 1 85 ? 4.884 -2.537 -9.451 1.00 93.81 85 ASP A N 1
ATOM 692 C CA . ASP A 1 85 ? 4.057 -2.402 -10.654 1.00 93.81 85 ASP A CA 1
ATOM 693 C C . ASP A 1 85 ? 2.958 -1.348 -10.453 1.00 93.81 85 ASP A C 1
ATOM 695 O O . ASP A 1 85 ? 2.778 -0.460 -11.286 1.00 93.81 85 ASP A O 1
ATOM 699 N N . ILE A 1 86 ? 2.278 -1.376 -9.298 1.00 93.75 86 ILE A N 1
ATOM 700 C CA . ILE A 1 86 ? 1.260 -0.376 -8.932 1.00 93.75 86 ILE A CA 1
ATOM 701 C C . ILE A 1 86 ? 1.871 1.030 -8.861 1.00 93.75 86 ILE A C 1
ATOM 703 O O . ILE A 1 86 ? 1.297 1.991 -9.380 1.00 93.75 86 ILE A O 1
ATOM 707 N N . TYR A 1 87 ? 3.036 1.157 -8.225 1.00 93.19 87 TYR A N 1
ATOM 708 C CA . TYR A 1 87 ? 3.747 2.426 -8.106 1.00 93.19 87 TYR A CA 1
ATOM 709 C C . TYR A 1 87 ? 4.155 2.981 -9.477 1.00 93.19 87 TYR A C 1
ATOM 711 O O . TYR A 1 87 ? 3.862 4.136 -9.794 1.00 93.19 87 TYR A O 1
ATOM 719 N N . ARG A 1 88 ? 4.773 2.152 -10.322 1.00 93.06 88 ARG A N 1
ATOM 720 C CA . ARG A 1 88 ? 5.270 2.561 -11.641 1.00 93.06 88 ARG A CA 1
ATOM 721 C C . ARG A 1 88 ? 4.153 2.903 -12.608 1.00 93.06 88 ARG A C 1
ATOM 723 O O . ARG A 1 88 ? 4.275 3.885 -13.339 1.00 93.06 88 ARG A O 1
ATOM 730 N N . ASN A 1 89 ? 3.046 2.161 -12.565 1.00 91.25 89 ASN A N 1
ATOM 731 C CA . ASN A 1 89 ? 1.886 2.420 -13.410 1.00 91.25 89 ASN A CA 1
ATOM 732 C C . ASN A 1 89 ? 1.388 3.868 -13.283 1.00 91.25 89 ASN A C 1
ATOM 734 O O . ASN A 1 89 ? 0.955 4.457 -14.271 1.00 91.25 89 ASN A O 1
ATOM 738 N N . ASN A 1 90 ? 1.499 4.471 -12.094 1.00 91.50 90 ASN A N 1
ATOM 739 C CA . ASN A 1 90 ? 1.145 5.872 -11.891 1.00 91.50 90 ASN A CA 1
ATOM 740 C C . ASN A 1 90 ? 2.011 6.828 -12.728 1.00 91.50 90 ASN A C 1
ATOM 742 O O . ASN A 1 90 ? 1.483 7.671 -13.451 1.00 91.50 90 ASN A O 1
ATOM 746 N N . ALA A 1 91 ? 3.336 6.693 -12.643 1.00 86.75 91 ALA A N 1
ATOM 747 C CA . ALA A 1 91 ? 4.263 7.568 -13.356 1.00 86.75 91 ALA A CA 1
ATOM 748 C C . ALA A 1 91 ? 4.141 7.408 -14.880 1.00 86.75 91 ALA A C 1
ATOM 750 O O . ALA A 1 91 ? 4.095 8.405 -15.601 1.00 86.75 91 ALA A O 1
ATOM 751 N N . LEU A 1 92 ? 4.012 6.168 -15.359 1.00 87.56 92 LEU A N 1
ATOM 752 C CA . LEU A 1 92 ? 3.844 5.873 -16.784 1.00 87.56 92 LEU A CA 1
ATOM 753 C C . LEU A 1 92 ? 2.516 6.408 -17.330 1.00 87.56 92 LEU A C 1
ATOM 755 O O . LEU A 1 92 ? 2.498 7.060 -18.370 1.00 87.56 92 LEU A O 1
ATOM 759 N N . SER A 1 93 ? 1.406 6.182 -16.617 1.00 88.19 93 SER A N 1
ATOM 760 C CA . SER A 1 93 ? 0.068 6.604 -17.066 1.00 88.19 93 SER A CA 1
ATOM 761 C C . SER A 1 93 ? -0.071 8.122 -17.175 1.00 88.19 93 SER A C 1
ATOM 763 O O . SER A 1 93 ? -0.868 8.612 -17.970 1.00 88.19 93 SER A O 1
ATOM 765 N N . ASN A 1 94 ? 0.704 8.874 -16.391 1.00 86.31 94 ASN A N 1
ATOM 766 C CA . ASN A 1 94 ? 0.740 10.333 -16.458 1.00 86.31 94 ASN A CA 1
ATOM 767 C C . ASN A 1 94 ? 1.838 10.876 -17.390 1.00 86.31 94 ASN A C 1
ATOM 769 O O . ASN A 1 94 ? 1.995 12.092 -17.495 1.00 86.31 94 ASN A O 1
ATOM 773 N N . GLY A 1 95 ? 2.608 10.004 -18.054 1.00 85.00 95 GLY A N 1
ATOM 774 C CA . GLY A 1 95 ? 3.703 10.399 -18.943 1.00 85.00 95 GLY A CA 1
ATOM 775 C C . GLY A 1 95 ? 4.863 11.097 -18.229 1.00 85.00 95 GLY A C 1
ATOM 776 O O . GLY A 1 95 ? 5.608 11.838 -18.864 1.00 85.00 95 GLY A O 1
ATOM 777 N N . TRP A 1 96 ? 5.005 10.905 -16.913 1.00 86.06 96 TRP A N 1
ATOM 778 C CA . TRP A 1 96 ? 6.096 11.496 -16.131 1.00 86.06 96 TRP A CA 1
ATOM 779 C C . TRP A 1 96 ? 7.428 10.798 -16.380 1.00 86.06 96 TRP A C 1
ATOM 781 O O . TRP A 1 96 ? 8.476 11.410 -16.213 1.00 86.06 96 TRP A O 1
ATOM 791 N N . GLU A 1 97 ? 7.380 9.533 -16.794 1.00 88.94 97 GLU A N 1
ATOM 792 C CA . GLU A 1 97 ? 8.551 8.751 -17.163 1.00 88.94 97 GLU A CA 1
ATOM 793 C C . GLU A 1 97 ? 8.321 7.994 -18.464 1.00 88.94 97 GLU A C 1
ATOM 795 O O . GLU A 1 97 ? 7.220 7.521 -18.747 1.00 88.94 97 GLU A O 1
ATOM 800 N N . ALA A 1 98 ? 9.392 7.859 -19.245 1.00 78.75 98 ALA A N 1
ATOM 801 C CA . ALA A 1 98 ? 9.354 7.196 -20.546 1.00 78.75 98 ALA A CA 1
ATOM 802 C C . ALA A 1 98 ? 9.515 5.669 -20.452 1.00 78.75 98 ALA A C 1
ATOM 804 O O . ALA A 1 98 ? 9.179 4.958 -21.397 1.00 78.75 98 ALA A O 1
ATOM 805 N N . SER A 1 99 ? 10.063 5.159 -19.343 1.00 82.50 99 SER A N 1
ATOM 806 C CA . SER A 1 99 ? 10.355 3.734 -19.161 1.00 82.50 99 SER A CA 1
ATOM 807 C C . SER A 1 99 ? 10.287 3.321 -17.695 1.00 82.50 99 SER A C 1
ATOM 809 O O . SER A 1 99 ? 10.779 4.018 -16.808 1.00 82.50 99 SER A O 1
ATOM 811 N N . GLU A 1 100 ? 9.777 2.115 -17.452 1.00 80.56 100 GLU A N 1
ATOM 812 C CA . GLU A 1 100 ? 9.772 1.478 -16.133 1.00 80.56 100 GLU A CA 1
ATOM 813 C C . GLU A 1 100 ? 11.166 1.310 -15.529 1.00 80.56 100 GLU A C 1
ATOM 815 O O . GLU A 1 100 ? 11.319 1.356 -14.310 1.00 80.56 100 GLU A O 1
ATOM 820 N N . SER A 1 101 ? 12.191 1.114 -16.366 1.00 80.75 101 SER A N 1
ATOM 821 C CA . SER A 1 101 ? 13.567 0.876 -15.913 1.00 80.75 101 SER A CA 1
ATOM 822 C C . SER A 1 101 ? 14.163 2.049 -15.137 1.00 80.75 101 SER A C 1
ATOM 824 O O . SER A 1 101 ? 15.096 1.844 -14.364 1.00 80.75 101 SER A O 1
ATOM 826 N N . ASN A 1 102 ? 13.633 3.255 -15.349 1.00 83.25 102 ASN A N 1
ATOM 827 C CA . ASN A 1 102 ? 14.107 4.483 -14.714 1.00 83.25 102 ASN A CA 1
ATOM 828 C C . ASN A 1 102 ? 13.468 4.714 -13.340 1.00 83.25 102 ASN A C 1
ATOM 830 O O . ASN A 1 102 ? 13.954 5.528 -12.561 1.00 83.25 102 ASN A O 1
ATOM 834 N N . LEU A 1 103 ? 12.383 4.000 -13.037 1.00 86.19 103 LEU A N 1
ATOM 835 C CA . LEU A 1 103 ? 11.642 4.161 -11.796 1.00 86.19 103 LEU A CA 1
ATOM 836 C C . LEU A 1 103 ? 12.205 3.245 -10.702 1.00 86.19 103 LEU A C 1
ATOM 838 O O . LEU A 1 103 ? 12.608 2.111 -10.988 1.00 86.19 103 LEU A O 1
ATOM 842 N N . PRO A 1 104 ? 12.198 3.679 -9.431 1.00 87.38 104 PRO A N 1
ATOM 843 C CA . PRO A 1 104 ? 12.667 2.853 -8.328 1.00 87.38 104 PRO A CA 1
ATOM 844 C C . PRO A 1 104 ? 11.807 1.593 -8.144 1.00 87.38 104 PRO A C 1
ATOM 846 O O . PRO A 1 104 ? 10.696 1.469 -8.668 1.00 87.38 104 PRO A O 1
ATOM 849 N N . TYR A 1 105 ? 12.362 0.639 -7.399 1.00 90.88 105 TYR A N 1
ATOM 850 C CA . TYR A 1 105 ? 11.654 -0.553 -6.939 1.00 90.88 105 TYR A CA 1
ATOM 851 C C . TYR A 1 105 ? 11.201 -0.349 -5.499 1.00 90.88 105 TYR A C 1
ATOM 853 O O . TYR A 1 105 ? 11.941 0.223 -4.701 1.00 90.88 105 TYR A O 1
ATOM 861 N N . ILE A 1 106 ? 10.047 -0.911 -5.147 1.00 91.62 106 ILE A N 1
ATOM 862 C CA . ILE A 1 106 ? 9.639 -1.037 -3.749 1.00 91.62 106 ILE A CA 1
ATOM 863 C C . ILE A 1 106 ? 10.307 -2.281 -3.162 1.00 91.62 106 ILE A C 1
ATOM 865 O O . ILE A 1 106 ? 10.128 -3.390 -3.674 1.00 91.62 106 ILE A O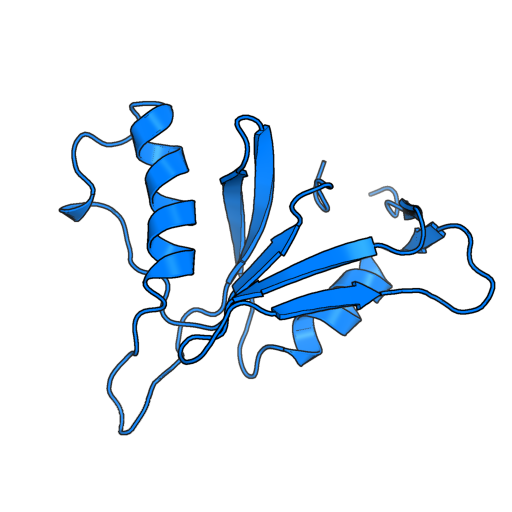 1
ATOM 869 N N . CYS A 1 107 ? 11.083 -2.099 -2.095 1.00 88.88 107 CYS A N 1
ATOM 870 C CA . CYS A 1 107 ? 11.771 -3.172 -1.377 1.00 88.88 107 CYS A CA 1
ATOM 871 C C . CYS A 1 107 ? 11.197 -3.279 0.037 1.00 88.88 107 CYS A C 1
ATOM 873 O O . CYS A 1 107 ? 11.847 -2.919 1.007 1.00 88.88 107 CYS A O 1
ATOM 875 N N . GLY A 1 108 ? 9.950 -3.734 0.141 1.00 90.50 108 GLY A N 1
ATOM 876 C CA . GLY A 1 108 ? 9.224 -3.766 1.407 1.00 90.50 108 GLY A CA 1
ATOM 877 C C . GLY A 1 108 ? 7.788 -4.236 1.261 1.00 90.50 108 GLY A C 1
ATOM 878 O O . GLY A 1 108 ? 7.281 -4.323 0.131 1.00 90.50 108 GLY A O 1
ATOM 879 N N . PRO A 1 109 ? 7.110 -4.592 2.366 1.00 94.25 109 PRO A N 1
ATOM 880 C CA . PRO A 1 109 ? 5.667 -4.739 2.329 1.00 94.25 109 PRO A CA 1
ATOM 881 C C . PRO A 1 109 ? 5.046 -3.408 1.893 1.00 94.25 109 PRO A C 1
ATOM 883 O O . PRO A 1 109 ? 5.655 -2.342 2.000 1.00 94.25 109 PRO A O 1
ATOM 886 N N . ALA A 1 110 ? 3.832 -3.472 1.366 1.00 96.50 110 ALA A N 1
ATOM 887 C CA . ALA A 1 110 ? 3.069 -2.282 1.044 1.00 96.50 110 ALA A CA 1
ATOM 888 C C . ALA A 1 110 ? 1.627 -2.421 1.518 1.00 96.50 110 ALA A C 1
ATOM 890 O O . ALA A 1 110 ? 1.073 -3.518 1.558 1.00 96.50 110 ALA A O 1
ATOM 891 N N . VAL A 1 111 ? 1.012 -1.295 1.856 1.00 97.44 111 VAL A N 1
ATOM 892 C CA . VAL A 1 111 ? -0.403 -1.202 2.204 1.00 97.44 111 VAL A CA 1
ATOM 893 C C . VAL A 1 111 ? -1.064 -0.212 1.262 1.00 97.44 111 VAL A C 1
ATOM 895 O O . VAL A 1 111 ? -0.780 0.982 1.311 1.00 97.44 111 VAL A O 1
ATOM 898 N N . LEU A 1 112 ? -1.952 -0.709 0.407 1.00 97.38 112 LEU A N 1
ATOM 899 C CA . LEU A 1 112 ? -2.723 0.093 -0.538 1.00 97.38 112 LEU A CA 1
ATOM 900 C C . LEU A 1 112 ? -4.134 0.334 0.003 1.00 97.38 112 LEU A C 1
ATOM 902 O O . LEU A 1 112 ? -4.802 -0.603 0.435 1.00 97.38 112 LEU A O 1
ATOM 906 N N . PHE A 1 113 ? -4.617 1.571 -0.096 1.00 96.25 113 PHE A N 1
ATOM 907 C CA . PHE A 1 113 ? -6.006 1.926 0.190 1.00 96.25 113 PHE A CA 1
ATOM 908 C C . PHE A 1 113 ? -6.812 1.993 -1.115 1.00 96.25 113 PHE A C 1
ATOM 910 O O . PHE A 1 113 ? -6.781 3.015 -1.796 1.00 96.25 113 PHE A O 1
ATOM 917 N N . PRO A 1 114 ? -7.534 0.927 -1.503 1.00 94.12 114 PRO A N 1
ATOM 918 C CA . PRO A 1 114 ? -8.185 0.853 -2.813 1.00 94.12 114 PRO A CA 1
ATOM 919 C C . PRO A 1 114 ? -9.410 1.766 -2.937 1.00 94.12 114 PRO A C 1
ATOM 921 O O . PRO A 1 114 ? -9.753 2.180 -4.043 1.00 94.12 114 PRO A O 1
ATOM 924 N N . ASP A 1 115 ? -10.037 2.114 -1.813 1.00 89.88 115 ASP A N 1
ATOM 925 C CA . ASP A 1 115 ? -11.323 2.818 -1.788 1.00 89.88 115 ASP A CA 1
ATOM 926 C C . ASP A 1 115 ? -11.217 4.217 -1.145 1.00 89.88 115 ASP A C 1
ATOM 928 O O . ASP A 1 115 ? -12.199 4.953 -1.093 1.00 89.88 115 ASP A O 1
ATOM 932 N N . TYR A 1 116 ? -10.032 4.604 -0.647 1.00 81.88 116 TYR A N 1
ATOM 933 C CA . TYR A 1 116 ? -9.840 5.833 0.131 1.00 81.88 116 TYR A CA 1
ATOM 934 C C . TYR A 1 116 ? -8.501 6.522 -0.162 1.00 81.88 116 TYR A C 1
ATOM 936 O O . TYR A 1 116 ? -7.485 5.872 -0.391 1.00 81.88 116 TYR A O 1
ATOM 944 N N . GLN A 1 117 ? -8.486 7.855 -0.063 1.00 86.88 117 GLN A N 1
ATOM 945 C CA . GLN A 1 117 ? -7.259 8.634 0.119 1.00 86.88 117 GLN A CA 1
ATOM 946 C C . GLN A 1 117 ? -7.144 9.034 1.593 1.00 86.88 117 GLN A C 1
ATOM 948 O O . GLN A 1 117 ? -7.953 9.802 2.114 1.00 86.88 117 GLN A O 1
ATOM 953 N N . VAL A 1 118 ? -6.131 8.510 2.272 1.00 84.06 118 VAL A N 1
ATOM 954 C CA . VAL A 1 118 ? -5.807 8.805 3.672 1.00 84.06 118 VAL A CA 1
ATOM 955 C C . VAL A 1 118 ? -5.320 10.256 3.826 1.00 84.06 118 VAL A C 1
ATOM 957 O O . VAL A 1 118 ? -5.580 10.924 4.837 1.00 84.06 118 VAL A O 1
ATOM 960 N N . TRP A 1 119 ? -4.636 10.781 2.806 1.00 80.06 119 TRP A N 1
ATOM 961 C CA . TRP A 1 119 ? -3.973 12.086 2.842 1.00 80.06 119 TRP A CA 1
ATOM 962 C C . TRP A 1 119 ? -4.697 13.235 2.118 1.00 80.06 119 TRP A C 1
ATOM 964 O O . TRP A 1 119 ? -4.156 14.344 2.117 1.00 80.06 119 TRP A O 1
ATOM 974 N N . LYS A 1 120 ? -5.906 13.036 1.576 1.00 68.50 120 LYS A N 1
ATOM 975 C CA . LYS A 1 120 ? -6.651 14.089 0.852 1.00 68.50 120 LYS A CA 1
ATOM 976 C C . LYS A 1 120 ? -7.364 15.072 1.753 1.00 68.50 120 LYS A C 1
ATOM 978 O O . LYS A 1 120 ? -8.142 14.629 2.621 1.00 68.50 120 LYS A O 1
#

pLDDT: mean 88.0, std 9.18, range [43.47, 97.69]

Secondary structure (DSSP, 8-state):
----EEESSEEEEEE-SSS-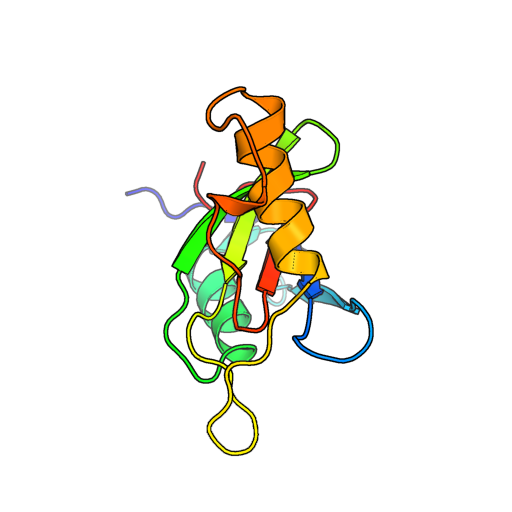-EEEEE--TT-SEEEHHHHHHHHHTT-SS-EEEEEEEETTEEEEEEEES--EETTEEPP-HHHHHHHHHHHHHTTS-S-GGGSPPP-S-EEE-SS--S--